Protein AF-A0AAW0KY61-F1 (afdb_monomer_lite)

Sequence (83 aa):
MLPSYDVILVIRNATDFASIPWFIQDDFDNVTRYLVLARDPIIPRTNKPFKTSIVFTLDEGPGVLFKALAVFALRDINLKKVF

Structure (mmCIF, N/CA/C/O backbone):
data_AF-A0AAW0KY61-F1
#
_entry.id   AF-A0AAW0KY61-F1
#
loop_
_at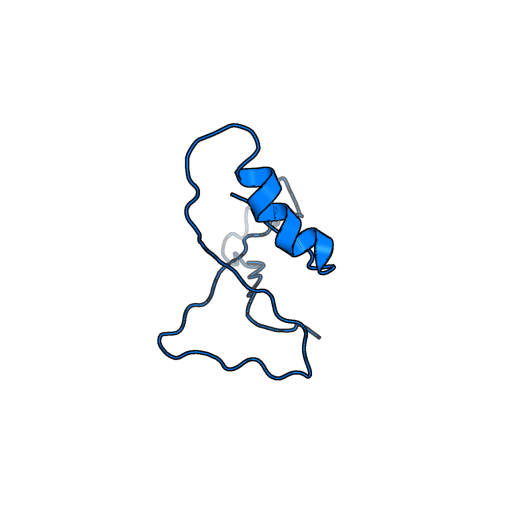om_site.group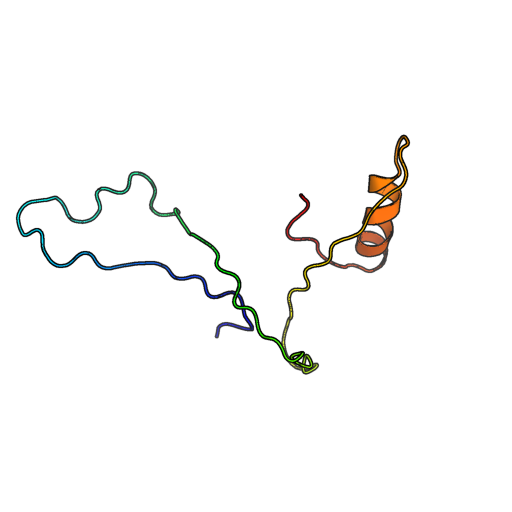_PDB
_atom_site.id
_atom_site.type_symbol
_atom_site.label_atom_id
_atom_site.label_alt_id
_atom_site.label_comp_id
_atom_site.label_asym_id
_atom_site.label_entity_id
_atom_site.label_seq_id
_atom_site.pdbx_PDB_ins_code
_atom_site.Cartn_x
_atom_site.Cartn_y
_atom_site.Cartn_z
_atom_site.occupancy
_atom_site.B_iso_or_equiv
_atom_site.auth_seq_id
_atom_site.auth_comp_id
_atom_site.auth_asym_id
_atom_site.auth_atom_id
_atom_site.pdbx_PDB_model_num
ATOM 1 N N . MET A 1 1 ? 14.568 -11.225 -15.172 1.00 35.47 1 MET A N 1
ATOM 2 C CA . MET A 1 1 ? 13.218 -11.727 -15.513 1.00 35.47 1 MET A CA 1
ATOM 3 C C . MET A 1 1 ? 12.206 -10.879 -14.743 1.00 35.47 1 MET A C 1
ATOM 5 O O . MET A 1 1 ? 11.955 -11.163 -13.584 1.00 35.47 1 MET A O 1
ATOM 9 N N . LEU A 1 2 ? 11.742 -9.757 -15.307 1.00 36.97 2 LEU A N 1
ATOM 10 C CA . LEU A 1 2 ? 10.856 -8.816 -14.600 1.00 36.97 2 LEU A CA 1
ATOM 11 C C . LEU A 1 2 ? 9.392 -9.283 -14.717 1.00 36.97 2 LEU A C 1
ATOM 13 O O . LEU A 1 2 ? 8.915 -9.430 -15.845 1.00 36.97 2 LEU A O 1
ATOM 17 N N . PRO A 1 3 ? 8.664 -9.536 -13.614 1.00 41.81 3 PRO A N 1
ATOM 18 C CA . PRO A 1 3 ? 7.230 -9.754 -13.676 1.00 41.81 3 PRO A CA 1
ATOM 19 C C . PRO A 1 3 ? 6.476 -8.420 -13.548 1.00 41.81 3 PRO A C 1
ATOM 21 O O . PRO A 1 3 ? 6.701 -7.653 -12.619 1.00 41.81 3 PRO A O 1
ATOM 24 N N . SER A 1 4 ? 5.538 -8.219 -14.477 1.00 52.34 4 SER A N 1
ATOM 25 C CA . SER A 1 4 ? 4.218 -7.620 -14.248 1.00 52.34 4 SER A CA 1
ATOM 26 C C . SER A 1 4 ? 4.138 -6.162 -13.730 1.00 52.34 4 SER A C 1
ATOM 28 O O . SER A 1 4 ? 4.135 -5.892 -12.535 1.00 52.34 4 SER A O 1
ATOM 30 N N . TYR A 1 5 ? 3.946 -5.248 -14.692 1.00 48.75 5 TYR A N 1
ATOM 31 C CA . TYR A 1 5 ? 3.283 -3.920 -14.640 1.00 48.75 5 TYR A CA 1
ATOM 32 C C . TYR A 1 5 ? 3.895 -2.763 -13.838 1.00 48.75 5 TYR A C 1
ATOM 34 O O . TYR A 1 5 ? 3.479 -1.627 -14.053 1.00 48.75 5 TYR A O 1
ATOM 42 N N . ASP A 1 6 ? 4.910 -2.986 -13.007 1.00 45.66 6 ASP A N 1
ATOM 43 C CA . ASP A 1 6 ? 5.726 -1.883 -12.485 1.00 45.66 6 ASP A CA 1
ATOM 44 C C . ASP A 1 6 ? 6.826 -1.563 -13.511 1.00 45.66 6 ASP A C 1
ATOM 46 O O . ASP A 1 6 ? 7.885 -2.196 -13.522 1.00 45.66 6 ASP A O 1
ATOM 50 N N . VAL A 1 7 ? 6.589 -0.592 -14.399 1.00 49.75 7 VAL A N 1
ATOM 51 C CA . VAL A 1 7 ? 7.675 -0.045 -15.224 1.00 49.75 7 VAL A CA 1
ATOM 52 C C . VAL A 1 7 ? 8.496 0.881 -14.333 1.00 49.75 7 VAL A C 1
ATOM 54 O O . VAL A 1 7 ? 8.125 2.025 -14.070 1.00 49.75 7 VAL A O 1
ATOM 57 N N . ILE A 1 8 ? 9.622 0.372 -13.839 1.00 54.69 8 ILE A N 1
ATOM 58 C CA . ILE A 1 8 ? 10.676 1.218 -13.286 1.00 54.69 8 ILE A CA 1
ATOM 59 C C . ILE A 1 8 ? 11.452 1.763 -14.482 1.00 54.69 8 ILE A C 1
ATOM 61 O O . ILE A 1 8 ? 12.302 1.076 -15.050 1.00 54.69 8 ILE A O 1
ATOM 65 N N . LEU A 1 9 ? 11.118 2.982 -14.900 1.00 49.25 9 LEU A N 1
ATOM 66 C CA . LEU A 1 9 ? 11.913 3.695 -15.887 1.00 49.25 9 LEU A CA 1
ATOM 67 C C . LEU A 1 9 ? 13.098 4.330 -15.159 1.00 49.25 9 LEU A C 1
ATOM 69 O O . LEU A 1 9 ? 12.960 5.367 -14.518 1.00 49.25 9 LEU A O 1
ATOM 73 N N . VAL A 1 10 ? 14.269 3.704 -15.259 1.00 56.06 10 VAL A N 1
ATOM 74 C CA . VAL A 1 10 ? 15.524 4.372 -14.903 1.00 56.06 10 VAL A CA 1
ATOM 75 C C . VAL A 1 10 ? 15.923 5.207 -16.113 1.00 56.06 10 VAL A C 1
ATOM 77 O O . VAL A 1 10 ? 16.444 4.676 -17.095 1.00 56.06 10 VAL A O 1
ATOM 80 N N . ILE A 1 11 ? 15.623 6.505 -16.083 1.00 53.34 11 ILE A N 1
ATOM 81 C CA . ILE A 1 11 ? 16.037 7.421 -17.148 1.00 53.34 11 ILE A CA 1
ATOM 82 C C . ILE A 1 11 ? 17.563 7.531 -17.086 1.00 53.34 11 ILE A C 1
ATOM 84 O O . ILE A 1 11 ? 18.118 8.172 -16.201 1.00 53.34 11 ILE A O 1
ATOM 88 N N . ARG A 1 12 ? 18.253 6.887 -18.029 1.00 56.75 12 ARG A N 1
ATOM 89 C CA . ARG A 1 12 ? 19.682 7.097 -18.286 1.00 56.75 12 ARG A CA 1
ATOM 90 C C . ARG A 1 12 ? 19.856 7.597 -19.711 1.00 56.75 12 ARG A C 1
ATOM 92 O O . ARG A 1 12 ? 20.205 6.812 -20.584 1.00 56.75 12 ARG A O 1
ATOM 99 N N . ASN A 1 13 ? 19.567 8.875 -19.961 1.00 44.97 13 ASN A N 1
ATOM 100 C CA . ASN A 1 13 ? 20.292 9.631 -20.983 1.00 44.97 13 ASN A CA 1
ATOM 101 C C . ASN A 1 13 ? 19.950 11.123 -20.974 1.00 44.97 13 ASN A C 1
ATOM 103 O O . ASN A 1 13 ? 18.788 11.499 -21.090 1.00 44.97 13 ASN A O 1
ATOM 107 N N . ALA A 1 14 ? 20.995 11.944 -20.941 1.00 47.97 14 ALA A N 1
ATOM 108 C CA . ALA A 1 14 ? 20.980 13.309 -21.445 1.00 47.97 14 ALA A CA 1
ATOM 109 C C . ALA A 1 14 ? 22.235 13.486 -22.313 1.00 47.97 14 ALA A C 1
ATOM 111 O O . ALA A 1 14 ? 23.221 14.095 -21.908 1.00 47.97 14 ALA A O 1
ATOM 112 N N . THR A 1 15 ? 22.244 12.880 -23.499 1.00 56.47 15 THR A N 1
ATOM 113 C CA . THR A 1 15 ? 23.195 13.245 -24.552 1.00 56.47 15 THR A CA 1
ATOM 114 C C . THR A 1 15 ? 22.732 14.555 -25.178 1.00 56.47 15 THR A C 1
ATOM 116 O O . THR A 1 15 ? 21.900 14.489 -26.075 1.00 56.47 15 THR A O 1
ATOM 119 N N . ASP A 1 16 ? 23.213 15.701 -24.671 1.00 51.38 16 ASP A N 1
ATOM 120 C CA . ASP A 1 16 ? 23.613 16.856 -25.512 1.00 51.38 16 ASP A CA 1
ATOM 121 C C . ASP A 1 16 ? 24.329 18.011 -24.764 1.00 51.38 16 ASP A C 1
ATOM 123 O O . ASP A 1 16 ? 24.192 19.181 -25.111 1.00 51.38 16 ASP A O 1
ATOM 127 N N . PHE A 1 17 ? 25.110 17.732 -23.716 1.00 53.00 17 PHE A N 1
ATOM 128 C CA . PHE A 1 17 ? 25.903 18.776 -23.052 1.00 53.00 17 PHE A CA 1
ATOM 129 C C . PHE A 1 17 ? 27.343 18.307 -22.883 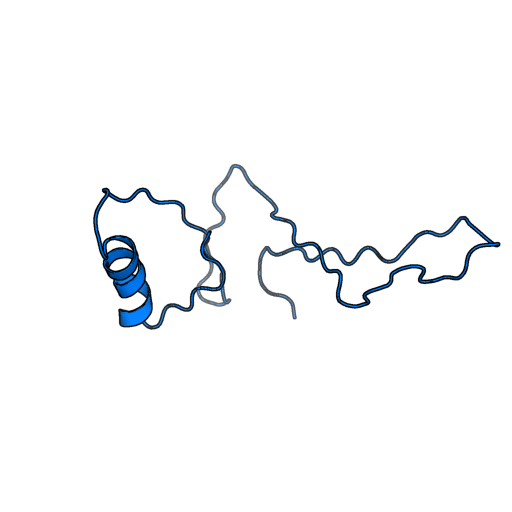1.00 53.00 17 PHE A C 1
ATOM 131 O O . PHE A 1 17 ? 27.722 17.768 -21.848 1.00 53.00 17 PHE A O 1
ATOM 138 N N . ALA A 1 18 ? 28.163 18.518 -23.914 1.00 56.19 18 ALA A N 1
ATOM 139 C CA . ALA A 1 18 ? 29.587 18.167 -23.953 1.00 56.19 18 ALA A CA 1
ATOM 140 C C . ALA A 1 18 ? 30.477 18.936 -22.939 1.00 56.19 18 ALA A C 1
ATOM 142 O O . ALA A 1 18 ? 31.694 18.976 -23.093 1.00 56.19 18 ALA A O 1
ATOM 143 N N . SER A 1 19 ? 29.895 19.564 -21.914 1.00 59.97 19 SER A N 1
ATOM 144 C CA . SER A 1 19 ? 30.577 20.469 -20.980 1.00 59.97 19 SER A CA 1
ATOM 145 C C . SER A 1 19 ? 30.120 20.361 -19.518 1.00 59.97 19 SER A C 1
ATOM 147 O O . SER A 1 19 ? 30.627 21.102 -18.679 1.00 59.97 19 SER A O 1
ATOM 149 N N . ILE A 1 20 ? 29.213 19.438 -19.178 1.00 66.69 20 ILE A N 1
ATOM 150 C CA . ILE A 1 20 ? 28.761 19.208 -17.793 1.00 66.69 20 ILE A CA 1
ATOM 151 C C . ILE A 1 20 ? 29.235 17.813 -17.356 1.00 66.69 20 ILE A C 1
ATOM 153 O O . ILE A 1 20 ? 29.157 16.884 -18.164 1.00 66.69 20 ILE A O 1
ATOM 157 N N . PRO A 1 21 ? 29.730 17.621 -16.115 1.00 65.50 21 PRO A N 1
ATOM 158 C CA . PRO A 1 21 ? 30.037 16.292 -15.599 1.00 65.50 21 PRO A CA 1
ATOM 159 C C . PRO A 1 21 ? 28.835 15.356 -15.778 1.00 65.50 21 PRO A C 1
ATOM 161 O O . PRO A 1 21 ? 27.728 15.649 -15.322 1.00 65.50 21 PRO A O 1
ATOM 164 N N . TRP A 1 22 ? 29.046 14.231 -16.464 1.00 60.88 22 TRP A N 1
ATOM 165 C CA . TRP A 1 22 ? 28.073 13.139 -16.512 1.00 60.88 22 TRP A CA 1
ATOM 166 C C . TRP A 1 22 ? 27.801 12.718 -15.058 1.00 60.88 22 TRP A C 1
ATOM 168 O O . TRP A 1 22 ? 28.753 12.567 -14.298 1.00 60.88 22 TRP A O 1
ATOM 178 N N . PHE A 1 23 ? 26.534 12.521 -14.680 1.00 65.44 23 PHE A N 1
ATOM 179 C CA . PHE A 1 23 ? 26.103 12.197 -13.308 1.00 65.44 23 PHE A CA 1
ATOM 180 C C . PHE A 1 23 ? 26.193 13.370 -12.310 1.00 65.44 23 PHE A C 1
ATOM 182 O O . PHE A 1 23 ? 26.859 13.268 -11.288 1.00 65.44 23 PHE A O 1
ATOM 189 N N . ILE A 1 24 ? 25.448 14.457 -12.543 1.00 78.81 24 ILE A N 1
ATOM 190 C CA . ILE A 1 24 ? 25.222 15.513 -11.528 1.00 78.81 24 ILE A CA 1
ATOM 191 C C . ILE A 1 24 ? 24.184 15.122 -10.455 1.00 78.81 24 ILE A C 1
ATOM 193 O O . ILE A 1 24 ? 23.752 15.952 -9.666 1.00 78.81 24 ILE A O 1
ATOM 197 N N . GLN A 1 25 ? 23.712 13.875 -10.455 1.00 76.38 25 GLN A N 1
ATOM 198 C CA . GLN A 1 25 ? 22.785 13.422 -9.423 1.00 76.38 25 GLN A CA 1
ATOM 199 C C . GLN A 1 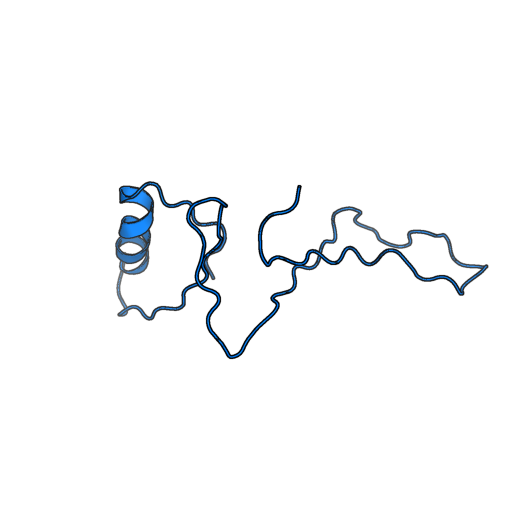25 ? 23.545 13.190 -8.114 1.00 76.38 25 GLN A C 1
ATOM 201 O O . GLN A 1 25 ? 24.579 12.524 -8.113 1.00 76.38 25 GLN A O 1
ATOM 206 N N . ASP A 1 26 ? 23.001 13.698 -7.013 1.00 84.12 26 ASP A N 1
ATOM 207 C CA . ASP A 1 26 ? 23.582 13.490 -5.683 1.00 84.12 26 ASP A CA 1
ATOM 208 C C . ASP A 1 26 ? 23.348 12.060 -5.169 1.00 84.12 26 ASP A C 1
ATOM 210 O O . ASP A 1 26 ? 24.156 11.524 -4.414 1.00 84.12 26 ASP A O 1
ATOM 214 N N . ASP A 1 27 ? 22.248 11.430 -5.598 1.00 83.31 27 ASP A N 1
ATOM 215 C CA . ASP A 1 27 ? 21.827 10.101 -5.158 1.00 83.31 27 ASP A CA 1
ATOM 216 C C . ASP A 1 27 ? 21.672 9.143 -6.349 1.00 83.31 27 ASP A C 1
ATOM 218 O O . ASP A 1 27 ? 20.897 9.383 -7.281 1.00 83.31 27 ASP A O 1
ATOM 222 N N . PHE A 1 28 ? 22.413 8.035 -6.306 1.00 81.50 28 PHE A N 1
ATOM 223 C CA . PHE A 1 28 ? 22.369 6.981 -7.319 1.00 81.50 28 PHE A CA 1
ATOM 224 C C . PHE A 1 28 ? 21.133 6.075 -7.204 1.00 81.50 28 PHE A C 1
ATOM 226 O O . PHE A 1 28 ? 20.798 5.406 -8.187 1.00 81.50 28 PHE A O 1
ATOM 233 N N . ASP A 1 29 ? 20.440 6.091 -6.063 1.00 84.69 29 ASP A N 1
ATOM 234 C CA . ASP A 1 29 ? 19.224 5.318 -5.790 1.00 84.69 29 ASP A CA 1
ATOM 235 C C . ASP A 1 29 ? 17.935 6.126 -6.036 1.00 84.69 29 ASP A C 1
ATOM 237 O O . ASP A 1 29 ? 16.831 5.693 -5.685 1.00 84.69 29 ASP A O 1
ATOM 241 N N . ASN A 1 30 ? 18.036 7.278 -6.711 1.00 84.00 30 ASN A N 1
ATOM 242 C CA . ASN A 1 30 ? 16.875 8.058 -7.125 1.00 84.00 30 ASN A CA 1
ATOM 243 C C . ASN A 1 30 ? 16.080 7.332 -8.224 1.00 84.00 30 ASN A C 1
ATOM 245 O O . ASN A 1 30 ? 16.364 7.421 -9.422 1.00 84.00 30 ASN A O 1
ATOM 249 N N . VAL A 1 31 ? 15.056 6.594 -7.801 1.00 83.94 31 VAL A N 1
ATOM 250 C CA . VAL A 1 31 ? 14.203 5.794 -8.678 1.00 83.94 31 VAL A CA 1
ATOM 251 C C . VAL A 1 31 ? 12.765 6.289 -8.612 1.00 83.94 31 VAL A C 1
ATOM 253 O O . VAL A 1 31 ? 12.124 6.276 -7.563 1.00 83.94 31 VAL A O 1
ATOM 256 N N . THR A 1 32 ? 12.208 6.633 -9.774 1.00 83.06 32 THR A N 1
ATOM 257 C CA . THR A 1 32 ? 10.782 6.950 -9.907 1.00 83.06 32 THR A CA 1
ATOM 258 C C . THR A 1 32 ? 10.000 5.716 -10.357 1.00 83.06 32 THR A C 1
ATOM 260 O O . THR A 1 32 ? 10.344 5.061 -11.342 1.00 83.06 32 THR A O 1
ATOM 263 N N . ARG A 1 33 ? 8.919 5.389 -9.638 1.00 84.44 33 ARG A N 1
ATOM 264 C CA . ARG A 1 33 ? 7.986 4.321 -10.023 1.00 84.44 33 ARG A CA 1
ATOM 265 C C . ARG A 1 33 ? 6.791 4.909 -10.768 1.00 84.44 33 ARG A C 1
ATOM 267 O O . ARG A 1 33 ? 6.103 5.767 -10.221 1.00 84.44 33 ARG A O 1
ATOM 274 N N . TYR A 1 34 ? 6.498 4.375 -11.951 1.00 83.50 34 TYR A N 1
ATOM 275 C CA . TYR A 1 34 ? 5.315 4.726 -12.737 1.00 83.50 34 TYR A CA 1
ATOM 276 C C . TYR A 1 34 ? 4.272 3.606 -12.698 1.00 83.50 34 TYR A C 1
ATOM 278 O O . TYR A 1 34 ? 4.618 2.428 -12.601 1.00 83.50 34 TYR A O 1
ATOM 286 N N . LEU A 1 35 ? 2.996 3.985 -12.803 1.00 83.94 35 LEU A N 1
ATOM 287 C CA . LEU A 1 35 ? 1.874 3.063 -12.959 1.00 83.94 35 LEU A CA 1
ATOM 288 C C . LEU A 1 35 ? 1.331 3.172 -14.385 1.00 83.94 35 LEU A C 1
ATOM 290 O O . LEU A 1 35 ? 0.955 4.258 -14.824 1.00 83.94 35 LEU A O 1
ATOM 294 N N . VAL A 1 36 ? 1.272 2.048 -15.096 1.00 85.38 36 VAL A N 1
ATOM 295 C CA . VAL A 1 36 ? 0.633 1.973 -16.415 1.00 85.38 36 VAL A CA 1
ATOM 296 C C . VAL A 1 36 ? -0.819 1.550 -16.224 1.00 85.38 36 VAL A C 1
ATOM 298 O O . VAL A 1 36 ? -1.090 0.508 -15.631 1.00 85.38 36 VAL A O 1
ATOM 301 N N . LEU A 1 37 ? -1.749 2.362 -16.723 1.00 85.06 37 LEU A N 1
ATOM 302 C CA . LEU A 1 37 ? -3.186 2.134 -16.596 1.00 85.06 37 LEU A CA 1
ATOM 303 C C . LEU A 1 37 ? -3.780 1.643 -17.918 1.00 85.06 37 L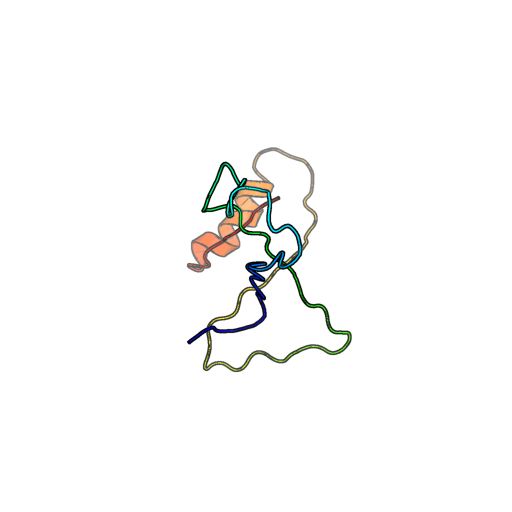EU A C 1
ATOM 305 O O . LEU A 1 37 ? -3.392 2.099 -18.993 1.00 85.06 37 LEU A O 1
ATOM 309 N N . ALA A 1 38 ? -4.754 0.742 -17.823 1.00 87.31 38 ALA A N 1
ATOM 310 C CA . ALA A 1 38 ? -5.553 0.255 -18.942 1.00 87.31 38 ALA A CA 1
ATOM 311 C C . ALA A 1 38 ? -7.043 0.390 -18.606 1.00 87.31 38 ALA A C 1
ATOM 313 O O . ALA A 1 38 ? -7.419 0.383 -17.434 1.00 87.31 38 ALA A O 1
ATOM 314 N N . ARG A 1 39 ? -7.887 0.529 -19.636 1.00 90.00 39 ARG A N 1
ATOM 315 C CA . ARG A 1 39 ? -9.351 0.571 -19.467 1.00 90.00 39 ARG A CA 1
ATOM 316 C C . ARG A 1 39 ? -9.933 -0.817 -19.224 1.00 90.00 39 ARG A C 1
ATOM 318 O O . ARG A 1 39 ? -10.820 -0.963 -18.391 1.00 90.00 39 ARG A O 1
ATOM 325 N N . ASP A 1 40 ? -9.413 -1.812 -19.936 1.00 90.50 40 ASP A N 1
ATOM 326 C CA . ASP A 1 40 ? -9.843 -3.198 -19.803 1.00 90.50 40 ASP A CA 1
ATOM 327 C C . ASP A 1 40 ? -9.056 -3.918 -18.701 1.00 90.50 40 ASP A C 1
ATOM 329 O O . ASP A 1 40 ? -7.845 -3.701 -18.554 1.00 90.50 40 ASP A O 1
ATOM 333 N N . PRO A 1 41 ? -9.714 -4.797 -17.927 1.00 82.00 41 PRO A N 1
ATOM 334 C CA . PRO A 1 41 ? -9.058 -5.525 -16.858 1.00 82.00 41 PRO A CA 1
ATOM 335 C C . PRO A 1 41 ? -8.076 -6.557 -17.418 1.00 82.00 41 PRO A C 1
ATOM 337 O O . PRO A 1 41 ? -8.400 -7.364 -18.291 1.00 82.00 41 PRO A O 1
ATOM 340 N N . ILE A 1 42 ? -6.874 -6.589 -16.847 1.00 81.88 42 ILE A N 1
ATOM 341 C CA . ILE A 1 42 ? -5.906 -7.656 -17.099 1.00 81.88 42 ILE A CA 1
ATOM 342 C C . ILE A 1 42 ? -6.215 -8.799 -16.132 1.00 81.88 42 ILE A C 1
ATOM 344 O O . ILE A 1 42 ? -6.063 -8.643 -14.922 1.00 81.88 42 ILE A O 1
ATOM 348 N N . ILE A 1 43 ? -6.624 -9.957 -16.655 1.00 84.94 43 ILE A N 1
ATOM 349 C CA . ILE A 1 43 ? -6.874 -11.145 -15.830 1.00 84.94 43 ILE A CA 1
ATOM 350 C C . ILE A 1 43 ? -5.523 -11.748 -15.407 1.00 84.94 43 ILE A C 1
ATOM 352 O O . ILE A 1 43 ? -4.753 -12.190 -16.272 1.00 84.94 43 ILE A O 1
ATOM 356 N N . PRO A 1 44 ? -5.201 -11.773 -14.099 1.00 80.12 44 PRO A N 1
ATOM 357 C CA . PRO A 1 44 ? -3.934 -12.308 -13.629 1.00 80.12 44 PRO A CA 1
ATOM 358 C C . PRO A 1 44 ? -3.877 -13.821 -13.862 1.00 80.12 44 PRO A C 1
ATOM 360 O O . PRO A 1 44 ? -4.769 -14.568 -13.464 1.00 80.12 44 PRO A O 1
ATOM 363 N N . ARG A 1 45 ? -2.807 -14.293 -14.510 1.00 81.00 45 ARG A N 1
ATOM 364 C CA . ARG A 1 45 ? -2.525 -15.730 -14.643 1.00 81.00 45 ARG A CA 1
ATOM 365 C C . ARG A 1 45 ? -1.886 -16.242 -13.355 1.00 81.00 45 ARG A C 1
ATOM 367 O O . ARG A 1 45 ? -1.007 -15.592 -12.810 1.00 81.00 45 ARG A O 1
ATOM 374 N N . THR A 1 46 ? -2.241 -17.439 -12.905 1.00 79.62 46 THR A N 1
ATOM 375 C CA . THR A 1 46 ? -1.742 -18.025 -11.642 1.00 79.62 46 THR A CA 1
ATOM 376 C C . THR A 1 46 ? -0.243 -18.354 -11.630 1.00 79.62 46 THR A C 1
ATOM 378 O O . THR A 1 46 ? 0.292 -18.758 -10.605 1.00 79.62 46 THR A O 1
ATOM 381 N N . ASN A 1 47 ? 0.462 -18.181 -12.749 1.00 81.06 47 ASN A N 1
ATOM 382 C CA . ASN A 1 47 ? 1.854 -18.591 -12.916 1.00 81.06 47 ASN A CA 1
ATOM 383 C C . ASN A 1 47 ? 2.893 -17.493 -12.627 1.00 81.06 47 ASN A C 1
ATOM 385 O O . ASN A 1 47 ? 4.083 -17.722 -12.852 1.00 81.06 47 ASN A O 1
ATOM 389 N N . LYS A 1 48 ? 2.481 -16.296 -12.192 1.00 79.56 48 LYS A N 1
ATOM 390 C CA . LYS A 1 48 ? 3.394 -15.180 -11.894 1.00 79.56 48 LYS A CA 1
ATOM 391 C C . LYS A 1 48 ? 2.976 -14.444 -10.619 1.00 79.56 48 LYS A C 1
ATOM 393 O O . LYS A 1 48 ? 1.794 -14.441 -10.297 1.00 79.56 48 LYS A O 1
ATOM 398 N N . PRO A 1 49 ? 3.915 -13.798 -9.906 1.00 80.62 49 PRO A N 1
ATOM 399 C CA . PRO A 1 49 ? 3.570 -12.899 -8.813 1.00 80.62 49 PRO A CA 1
ATOM 400 C C . PRO A 1 49 ? 2.920 -11.616 -9.351 1.00 80.62 49 PRO A C 1
ATOM 402 O O . PRO A 1 49 ? 3.358 -11.063 -10.363 1.00 80.62 49 PRO A O 1
ATOM 405 N N . PHE A 1 50 ? 1.901 -11.131 -8.642 1.00 84.44 50 PHE A N 1
ATOM 406 C CA . PHE A 1 50 ? 1.190 -9.887 -8.936 1.00 84.44 50 PHE A CA 1
ATOM 407 C C . PHE A 1 50 ? 1.260 -8.951 -7.735 1.00 84.44 50 PHE A C 1
ATOM 409 O O . PHE A 1 50 ? 1.285 -9.394 -6.587 1.00 84.44 50 PHE A O 1
ATOM 416 N N . LYS A 1 51 ? 1.269 -7.647 -8.010 1.00 87.94 51 LYS A N 1
ATOM 417 C CA . LYS A 1 51 ? 0.994 -6.620 -7.007 1.00 87.94 51 LYS A CA 1
ATOM 418 C C . LYS A 1 51 ? -0.418 -6.104 -7.235 1.00 87.94 51 LYS A C 1
ATOM 420 O O . LYS A 1 51 ? -0.799 -5.859 -8.376 1.00 87.94 51 LYS A O 1
ATOM 425 N N . THR A 1 52 ? -1.151 -5.914 -6.146 1.00 88.75 52 THR A N 1
ATOM 426 C CA . THR A 1 52 ? -2.514 -5.383 -6.163 1.00 88.75 52 THR A CA 1
ATOM 427 C C . THR A 1 52 ? -2.542 -4.088 -5.368 1.00 88.75 52 THR A C 1
ATOM 429 O O . THR A 1 52 ? -2.051 -4.040 -4.240 1.00 88.75 52 THR A O 1
ATOM 432 N N . SER A 1 53 ? -3.118 -3.043 -5.953 1.00 91.06 53 SER A N 1
ATOM 433 C CA . SER A 1 53 ? -3.409 -1.786 -5.268 1.00 91.06 53 SER A CA 1
ATOM 434 C C . SER A 1 53 ? -4.905 -1.703 -5.013 1.00 91.06 53 SER A C 1
ATOM 436 O O . SER A 1 53 ? -5.700 -1.945 -5.918 1.00 91.06 53 SER A O 1
ATOM 438 N N . ILE A 1 54 ? -5.278 -1.376 -3.780 1.00 92.50 54 ILE A N 1
ATOM 439 C CA . ILE A 1 54 ? -6.666 -1.189 -3.364 1.00 92.50 54 ILE A CA 1
ATOM 440 C C . ILE A 1 54 ? -6.800 0.168 -2.685 1.00 92.50 54 ILE A C 1
ATOM 442 O O . ILE A 1 54 ? -5.848 0.662 -2.080 1.00 92.50 54 ILE A O 1
ATOM 446 N N . VAL A 1 55 ? -7.992 0.741 -2.772 1.00 94.62 55 VAL A N 1
ATOM 447 C CA . VAL A 1 55 ? -8.391 1.922 -2.011 1.00 94.62 55 VAL A CA 1
ATOM 448 C C . VAL A 1 55 ? -9.676 1.555 -1.288 1.00 94.62 55 VAL A C 1
ATOM 450 O O . VAL A 1 55 ? -10.578 0.974 -1.891 1.00 94.62 55 VAL A O 1
ATOM 453 N N . PHE A 1 56 ? -9.736 1.844 0.005 1.00 94.44 56 PHE A N 1
ATOM 454 C CA . PHE A 1 56 ? -10.902 1.588 0.841 1.00 94.44 56 PHE A CA 1
ATOM 455 C C . PHE A 1 56 ? -11.064 2.719 1.854 1.00 94.44 56 PHE A C 1
ATOM 457 O O . PHE A 1 56 ? -10.096 3.387 2.214 1.00 94.44 56 PHE A O 1
ATOM 464 N N . THR A 1 57 ? -12.298 2.931 2.295 1.00 95.88 57 THR A N 1
ATOM 465 C CA . THR A 1 57 ? -12.643 3.883 3.352 1.00 95.88 57 THR A CA 1
ATOM 466 C C . THR A 1 57 ? -12.802 3.152 4.679 1.00 95.88 57 THR A C 1
ATOM 468 O O . THR A 1 57 ? -13.095 1.955 4.709 1.00 95.88 57 THR A O 1
ATOM 4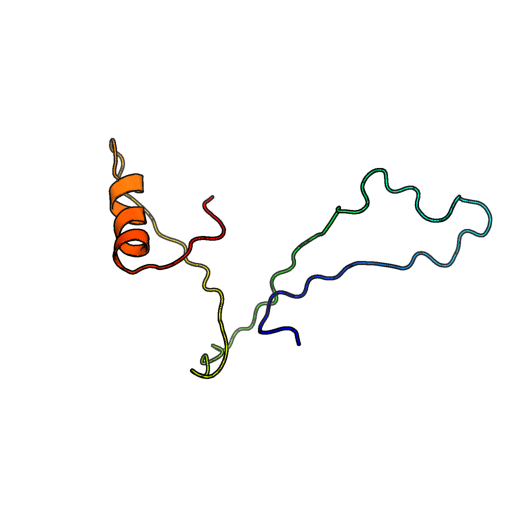71 N N . LEU A 1 58 ? -12.602 3.871 5.779 1.00 95.31 58 LEU A N 1
ATOM 472 C CA . LEU A 1 58 ? -12.767 3.371 7.138 1.00 95.31 58 LEU A CA 1
ATOM 473 C C . LEU A 1 58 ? -13.620 4.351 7.934 1.00 95.31 58 LEU A C 1
ATOM 475 O O . LEU A 1 58 ? -13.525 5.558 7.717 1.00 95.31 58 LEU A O 1
ATOM 479 N N . ASP A 1 59 ? -14.403 3.826 8.871 1.00 94.44 59 ASP A N 1
ATOM 480 C CA . ASP A 1 59 ? -15.054 4.652 9.883 1.00 94.44 59 ASP A CA 1
ATOM 481 C C . ASP A 1 59 ? -14.012 5.253 10.840 1.00 94.44 59 ASP A C 1
ATOM 483 O O . ASP A 1 59 ? -12.925 4.700 11.048 1.00 94.44 59 ASP A O 1
ATOM 487 N N . GLU A 1 60 ? -14.349 6.385 11.452 1.00 93.06 60 GLU A N 1
ATOM 488 C CA . GLU A 1 60 ? -13.491 7.018 12.449 1.00 93.06 60 GLU A CA 1
ATOM 489 C C . GLU A 1 60 ? -13.493 6.240 13.771 1.00 93.06 60 GLU A C 1
ATOM 491 O O . GLU A 1 60 ? -14.510 5.715 14.226 1.00 93.06 60 GLU A O 1
ATOM 496 N N . GLY A 1 61 ? -12.331 6.186 14.422 1.00 94.88 61 GLY A N 1
ATOM 497 C CA . GLY A 1 61 ? -12.192 5.607 15.752 1.00 94.88 61 GLY A CA 1
ATOM 498 C C . GLY A 1 61 ? -10.826 4.968 16.005 1.00 94.88 61 GLY A C 1
ATOM 499 O O . GLY A 1 61 ? -10.084 4.638 15.072 1.00 94.88 61 GLY A O 1
ATOM 500 N N . PRO A 1 62 ? -10.465 4.759 17.280 1.00 96.25 62 PRO A N 1
ATOM 501 C CA . PRO A 1 62 ? -9.196 4.141 17.633 1.00 96.25 62 PRO A CA 1
ATOM 502 C C . PRO A 1 62 ? -9.132 2.687 17.140 1.00 96.25 62 PRO A C 1
ATOM 504 O O . PRO A 1 62 ? -10.047 1.887 17.340 1.00 96.25 62 PRO A O 1
ATOM 507 N N . GLY A 1 63 ? -8.018 2.332 16.498 1.00 95.56 63 GLY A N 1
ATOM 508 C CA . GLY A 1 63 ? -7.727 0.958 16.077 1.00 95.56 63 GLY A CA 1
ATOM 509 C C . GLY A 1 63 ? -8.472 0.468 14.830 1.00 95.56 63 GLY A C 1
ATOM 510 O O . GLY A 1 63 ? -8.307 -0.696 14.464 1.00 95.56 63 GLY A O 1
ATOM 511 N N . VAL A 1 64 ? -9.253 1.311 14.144 1.00 96.94 64 VAL A N 1
ATOM 512 C CA . VAL A 1 64 ? -9.968 0.901 12.919 1.00 96.94 64 VAL A CA 1
ATOM 513 C C . VAL A 1 64 ? -8.988 0.523 11.801 1.00 96.94 64 VAL A C 1
ATOM 515 O O . VAL A 1 64 ? -9.143 -0.531 11.186 1.00 96.94 64 VAL A O 1
ATOM 518 N N . LEU A 1 65 ? -7.908 1.292 11.615 1.00 95.12 65 LEU A N 1
ATOM 519 C CA . LEU A 1 65 ? -6.838 0.940 10.673 1.00 95.12 65 LEU A CA 1
ATOM 520 C C . LEU A 1 65 ? -6.178 -0.400 11.028 1.00 95.12 65 LEU A C 1
ATOM 522 O O . LEU A 1 65 ? -5.959 -1.227 10.151 1.00 95.12 65 LEU A O 1
ATOM 526 N N . PHE A 1 66 ? -5.908 -0.656 12.311 1.00 95.88 66 PHE A N 1
ATOM 527 C CA . PHE A 1 66 ? -5.334 -1.932 12.747 1.00 95.88 66 PHE A CA 1
ATOM 528 C C . PHE A 1 66 ? -6.246 -3.113 12.388 1.00 95.88 66 PHE A C 1
ATOM 530 O O . PHE A 1 66 ? -5.779 -4.097 11.815 1.00 95.88 66 PHE A O 1
ATOM 537 N N . LYS A 1 67 ? -7.555 -2.995 12.651 1.00 95.56 67 LYS A N 1
ATOM 538 C CA . LYS A 1 67 ? -8.544 -4.015 12.266 1.00 95.56 67 LYS A CA 1
ATOM 539 C C . LYS A 1 67 ? -8.569 -4.232 10.751 1.00 95.56 67 LYS A C 1
ATOM 541 O O . LYS A 1 67 ? -8.609 -5.377 10.307 1.00 95.56 67 LYS A O 1
ATOM 546 N N . ALA A 1 68 ? -8.501 -3.154 9.972 1.00 95.56 68 ALA A N 1
ATOM 547 C CA . ALA A 1 68 ? -8.465 -3.226 8.517 1.00 95.56 68 ALA A CA 1
ATOM 548 C C . ALA A 1 68 ? -7.199 -3.924 8.002 1.00 95.56 68 ALA A C 1
ATOM 550 O O . ALA A 1 68 ? -7.280 -4.754 7.103 1.00 95.56 68 ALA A O 1
ATOM 551 N N . LEU A 1 69 ? -6.035 -3.644 8.592 1.00 96.50 69 LEU A N 1
ATOM 552 C CA . LEU A 1 69 ? -4.770 -4.254 8.177 1.00 96.50 69 LEU A CA 1
ATOM 553 C C . LEU A 1 69 ? -4.614 -5.708 8.656 1.00 96.50 69 LEU A C 1
ATOM 555 O O . LEU A 1 69 ? -3.935 -6.502 7.999 1.00 96.50 69 LEU A O 1
ATOM 559 N N . ALA A 1 70 ? -5.280 -6.091 9.751 1.00 97.06 70 ALA A N 1
ATOM 560 C CA . ALA A 1 70 ? -5.224 -7.444 10.304 1.00 97.06 70 ALA A CA 1
ATOM 561 C C . ALA A 1 70 ? -5.651 -8.521 9.293 1.00 97.06 70 ALA A C 1
ATOM 563 O O . ALA A 1 70 ? -5.100 -9.620 9.296 1.00 97.06 70 ALA A O 1
ATOM 564 N N . VAL A 1 71 ? -6.584 -8.210 8.385 1.00 95.88 71 VAL A N 1
ATOM 565 C CA . VAL A 1 71 ? -7.051 -9.150 7.352 1.00 95.88 71 VAL A CA 1
ATOM 566 C C . VAL A 1 71 ? -5.918 -9.633 6.438 1.00 95.88 71 VAL A C 1
ATOM 568 O O . VAL A 1 71 ? -5.933 -10.800 6.037 1.00 95.88 71 VAL A O 1
ATOM 571 N N . PHE A 1 72 ? -4.941 -8.762 6.147 1.00 96.75 72 PHE A N 1
ATOM 572 C CA . PHE A 1 72 ? -3.773 -9.069 5.320 1.00 96.75 72 PHE A CA 1
ATOM 573 C C . PHE A 1 72 ? -2.748 -9.873 6.110 1.00 96.75 72 PHE A C 1
ATOM 575 O O . PHE A 1 72 ? -2.291 -10.910 5.635 1.00 96.75 72 PHE A O 1
ATOM 582 N N . ALA A 1 73 ? -2.454 -9.446 7.341 1.00 96.44 73 ALA A N 1
ATOM 583 C CA . ALA A 1 73 ? -1.497 -10.124 8.209 1.00 96.44 73 ALA A CA 1
ATOM 584 C C . ALA A 1 73 ? -1.922 -11.571 8.513 1.00 96.44 73 ALA A C 1
ATOM 586 O O . ALA A 1 73 ? -1.125 -12.494 8.386 1.00 96.44 73 ALA A O 1
ATOM 587 N N . LEU A 1 74 ? -3.205 -11.788 8.827 1.00 97.81 74 LEU A N 1
ATOM 588 C CA . LEU A 1 74 ? -3.757 -13.116 9.128 1.00 97.81 74 LEU A CA 1
ATOM 589 C C . LEU A 1 74 ? -3.788 -14.066 7.919 1.00 97.81 74 LEU A C 1
ATOM 591 O O . LEU A 1 74 ? -4.002 -15.262 8.094 1.00 97.81 74 LEU A O 1
ATOM 595 N N . ARG A 1 75 ? -3.616 -13.546 6.698 1.00 96.75 75 ARG A N 1
ATOM 596 C CA . ARG A 1 75 ? -3.584 -14.326 5.448 1.00 96.75 75 ARG A CA 1
ATOM 597 C C . ARG A 1 75 ? -2.189 -14.414 4.837 1.00 96.75 75 ARG A C 1
ATOM 599 O O . ARG A 1 75 ? -2.072 -14.857 3.701 1.00 96.75 75 ARG A O 1
ATOM 606 N N . ASP A 1 76 ? -1.166 -13.968 5.564 1.00 95.62 76 ASP A N 1
ATOM 607 C CA . ASP A 1 76 ? 0.212 -13.891 5.074 1.00 95.62 76 ASP A CA 1
ATOM 608 C C . ASP A 1 76 ? 0.342 -13.069 3.770 1.00 95.62 76 ASP A C 1
ATOM 610 O O . ASP A 1 76 ? 1.098 -13.382 2.850 1.00 95.62 76 ASP A O 1
ATOM 614 N N . ILE A 1 77 ? -0.443 -11.989 3.662 1.00 94.69 77 ILE A N 1
ATOM 615 C CA . ILE A 1 77 ? -0.407 -11.073 2.518 1.00 94.69 77 ILE A CA 1
ATOM 616 C C . ILE A 1 77 ? 0.514 -9.900 2.849 1.00 94.69 77 ILE A C 1
ATOM 618 O O . ILE A 1 77 ? 0.220 -9.066 3.706 1.00 94.69 77 ILE A O 1
ATOM 622 N N . ASN A 1 78 ? 1.623 -9.804 2.118 1.00 93.56 78 ASN A N 1
ATOM 623 C CA . ASN A 1 78 ? 2.628 -8.770 2.330 1.00 93.56 78 ASN A CA 1
ATOM 624 C C . ASN A 1 78 ? 2.203 -7.415 1.739 1.00 93.56 78 ASN A C 1
ATOM 626 O O . ASN A 1 78 ? 2.048 -7.274 0.522 1.00 93.56 78 ASN A O 1
ATOM 630 N N . LEU A 1 79 ? 2.092 -6.394 2.590 1.00 94.44 79 LEU A N 1
ATOM 631 C CA . LEU A 1 79 ? 1.835 -5.017 2.176 1.00 94.44 79 LEU A CA 1
ATOM 632 C C . LEU A 1 79 ? 3.152 -4.301 1.862 1.00 94.44 79 LEU A C 1
ATOM 634 O O . LEU A 1 79 ? 4.068 -4.250 2.676 1.00 94.44 79 LEU A O 1
ATOM 638 N N . LYS A 1 80 ? 3.246 -3.715 0.665 1.00 92.06 80 LYS A N 1
ATOM 639 C CA . LYS A 1 80 ? 4.429 -2.946 0.229 1.00 92.06 80 LYS A CA 1
ATOM 640 C C . LYS A 1 80 ? 4.253 -1.433 0.326 1.00 92.06 80 LYS A C 1
ATOM 642 O O . LYS A 1 80 ? 5.233 -0.712 0.167 1.00 92.06 80 LYS A O 1
ATOM 647 N N . LYS A 1 81 ? 3.021 -0.958 0.523 1.00 91.56 81 LYS A N 1
ATOM 648 C CA . LYS A 1 81 ? 2.691 0.463 0.630 1.00 91.56 81 LYS A CA 1
ATOM 649 C C . LYS A 1 81 ? 1.386 0.643 1.401 1.00 91.56 81 LYS A C 1
ATOM 651 O O . LYS A 1 81 ? 0.424 -0.066 1.120 1.00 91.56 81 LYS A O 1
ATOM 656 N N . VAL A 1 82 ? 1.376 1.594 2.327 1.00 90.25 82 VAL A N 1
ATOM 657 C CA . VAL A 1 82 ? 0.191 2.135 3.004 1.00 90.25 82 VAL A CA 1
ATOM 658 C C . VAL A 1 82 ? 0.331 3.653 2.912 1.00 90.25 82 VAL A C 1
ATOM 660 O O . VAL A 1 82 ? 1.442 4.158 3.087 1.00 90.25 82 VAL A O 1
ATOM 663 N N . PHE A 1 83 ? -0.743 4.337 2.531 1.00 80.69 83 PHE A N 1
ATOM 664 C CA . PHE A 1 83 ? -0.802 5.794 2.425 1.00 80.69 83 PHE A CA 1
ATOM 665 C C . PHE A 1 83 ? -1.636 6.362 3.564 1.00 80.69 83 PHE A C 1
ATOM 667 O O . PHE A 1 83 ? -2.571 5.645 3.991 1.00 80.69 83 PHE A O 1
#

Foldseek 3Di:
DDDDFWPFDPDPDDPDDPPDPRDPDPDPPPTDTDGDDDPDDDDDDPPDDDDDDDDDDFDDDPCRVVVVCVVCVVVVHDDPDDD

Organism: Quercus suber (NCBI:txid58331)

InterPro domains:
  IPR045865 ACT-like domain [SSF55021] (34-82)

Secondary structure (DSSP, 8-state):
---SSEEE------TT-TTS-S---S-TT---EEE---SS--PPPTTS-----------SSTTHHHHHHHHHHTTT-------

Radius of gyration: 19.56 Å; chains: 1; bounding box: 46×39×43 Å

pLDDT: mean 79.02, std 17.75, range [35.47, 97.81]